Protein AF-M7T801-F1 (afdb_monomer)

Solvent-accessible surface area (backbone atoms only — not comparable to full-atom values): 4571 Å² total; per-residue (Å²): 111,20,73,67,40,43,49,59,35,48,52,23,33,50,49,15,64,60,23,46,60,50,12,67,78,30,58,94,39,76,68,10,31,54,25,42,49,52,15,47,55,26,17,50,53,16,39,56,34,46,42,69,50,88,92,31,34,16,39,44,18,40,75,65,37,52,66,64,37,50,53,54,44,51,54,21,49,51,54,39,65,65,45,56,83,48,44,64,80,49,77,111

Structure (mmCIF, N/CA/C/O backbone):
data_AF-M7T801-F1
#
_entry.id   AF-M7T801-F1
#
loop_
_atom_site.group_PDB
_atom_site.id
_atom_site.type_symbol
_atom_site.label_atom_id
_atom_site.label_alt_id
_atom_site.label_comp_id
_atom_site.label_asym_id
_atom_site.label_entity_id
_atom_site.label_seq_id
_atom_site.pdbx_PDB_ins_code
_atom_site.Cartn_x
_atom_site.Cartn_y
_atom_site.Cartn_z
_atom_site.occupancy
_atom_site.B_iso_or_equiv
_atom_site.auth_seq_id
_atom_site.auth_comp_id
_atom_site.auth_asym_id
_atom_site.auth_atom_id
_atom_site.pdbx_PDB_model_num
ATOM 1 N N . MET A 1 1 ? -4.722 -1.769 20.718 1.00 70.38 1 MET A N 1
ATOM 2 C CA . MET A 1 1 ? -4.034 -2.505 19.631 1.00 70.38 1 MET A CA 1
ATOM 3 C C . MET A 1 1 ? -4.140 -1.868 18.240 1.00 70.38 1 MET A C 1
ATOM 5 O O . MET A 1 1 ? -3.305 -2.191 17.411 1.00 70.38 1 MET A O 1
ATOM 9 N N . GLY A 1 2 ? -5.080 -0.949 17.955 1.00 83.00 2 GLY A N 1
ATOM 10 C CA . GLY A 1 2 ? -5.199 -0.346 16.611 1.00 83.00 2 GLY A CA 1
ATOM 11 C C . GLY A 1 2 ? -3.967 0.429 16.119 1.00 83.00 2 GLY A C 1
ATOM 12 O O . GLY A 1 2 ? -3.618 0.307 14.955 1.00 83.00 2 GLY A O 1
ATOM 13 N N . ARG A 1 3 ? -3.244 1.132 17.007 1.00 85.44 3 ARG A N 1
ATOM 14 C CA . ARG A 1 3 ? -1.964 1.796 16.670 1.00 85.44 3 ARG A CA 1
ATOM 15 C C . ARG A 1 3 ? -0.884 0.830 16.174 1.00 85.44 3 ARG A C 1
ATOM 17 O O . ARG A 1 3 ? -0.190 1.137 15.220 1.00 85.44 3 ARG A O 1
ATOM 24 N N . ILE A 1 4 ? -0.766 -0.333 16.816 1.00 92.31 4 ILE A N 1
ATOM 25 C CA . ILE A 1 4 ? 0.215 -1.366 16.445 1.00 92.31 4 ILE A CA 1
ATOM 26 C C . ILE A 1 4 ? -0.193 -2.005 15.114 1.00 92.31 4 ILE A C 1
ATOM 28 O O . ILE A 1 4 ? 0.633 -2.154 14.226 1.00 92.31 4 ILE A O 1
ATOM 32 N N . ALA A 1 5 ? -1.487 -2.294 14.947 1.00 92.38 5 ALA A N 1
ATOM 33 C CA . ALA A 1 5 ? -2.043 -2.808 13.698 1.00 92.38 5 ALA A CA 1
ATOM 34 C C . ALA A 1 5 ? -1.846 -1.837 12.516 1.00 92.38 5 ALA A C 1
ATOM 36 O O . ALA A 1 5 ? -1.669 -2.277 11.390 1.00 92.38 5 ALA A O 1
ATOM 37 N N . ALA A 1 6 ? -1.831 -0.521 12.763 1.00 95.38 6 ALA A N 1
ATOM 38 C CA . ALA A 1 6 ? -1.580 0.489 11.733 1.00 95.38 6 ALA A CA 1
ATOM 39 C C . ALA A 1 6 ? -0.130 0.512 11.226 1.00 95.38 6 ALA A C 1
ATOM 41 O O . ALA A 1 6 ? 0.097 0.965 10.107 1.00 95.38 6 ALA A O 1
ATOM 42 N N . ALA A 1 7 ? 0.839 0.019 12.007 1.00 96.19 7 ALA A N 1
ATOM 43 C CA . ALA A 1 7 ? 2.251 0.065 11.631 1.00 96.19 7 ALA A CA 1
ATOM 44 C C . ALA A 1 7 ? 2.536 -0.735 10.348 1.00 96.19 7 ALA A C 1
ATOM 46 O O . ALA A 1 7 ? 3.247 -0.243 9.480 1.00 96.19 7 ALA A O 1
ATOM 47 N N . GLY A 1 8 ? 1.920 -1.913 10.185 1.00 95.00 8 GLY A N 1
ATOM 48 C CA . GLY A 1 8 ? 2.084 -2.745 8.988 1.00 95.00 8 GLY A CA 1
ATOM 49 C C . GLY A 1 8 ? 1.624 -2.045 7.700 1.00 95.00 8 GLY A C 1
ATOM 50 O O . GLY A 1 8 ? 2.449 -1.794 6.818 1.00 95.00 8 GLY A O 1
ATOM 51 N N . PRO A 1 9 ? 0.334 -1.667 7.581 1.00 97.06 9 PRO A N 1
ATOM 52 C CA . PRO A 1 9 ? -0.163 -0.918 6.429 1.00 97.06 9 PRO A CA 1
ATOM 53 C C . PRO A 1 9 ? 0.579 0.397 6.182 1.00 97.06 9 PRO A C 1
ATOM 55 O O . PRO A 1 9 ? 0.824 0.742 5.029 1.00 97.06 9 PRO A O 1
ATOM 58 N N . LEU A 1 10 ? 0.969 1.114 7.242 1.00 98.00 10 LEU A N 1
ATOM 59 C CA . LEU A 1 10 ? 1.726 2.358 7.120 1.00 98.00 10 LEU A CA 1
ATOM 60 C C . LEU A 1 10 ? 3.092 2.128 6.463 1.00 98.00 10 LEU A C 1
ATOM 62 O O . LEU A 1 10 ? 3.417 2.823 5.505 1.00 98.00 10 LEU A O 1
ATOM 66 N N . THR A 1 11 ? 3.876 1.157 6.937 1.00 97.88 11 THR A N 1
ATOM 67 C CA . THR A 1 11 ? 5.191 0.845 6.355 1.00 97.88 11 THR A CA 1
ATOM 68 C C . THR A 1 11 ? 5.066 0.427 4.892 1.00 97.88 11 THR A C 1
ATOM 70 O O . THR A 1 11 ? 5.814 0.924 4.052 1.00 97.88 11 THR A O 1
ATOM 73 N N . ASN A 1 12 ? 4.074 -0.402 4.566 1.00 98.38 12 ASN A N 1
ATOM 74 C CA . ASN A 1 12 ? 3.792 -0.811 3.192 1.00 98.38 12 ASN A CA 1
ATOM 75 C C . ASN A 1 12 ? 3.466 0.391 2.287 1.00 98.38 12 ASN A C 1
ATOM 77 O O . ASN A 1 12 ? 4.041 0.549 1.211 1.00 98.38 12 ASN A O 1
ATOM 81 N N . ILE A 1 13 ? 2.583 1.287 2.732 1.00 98.50 13 ILE A N 1
ATOM 82 C CA . ILE A 1 13 ? 2.232 2.491 1.968 1.00 98.50 13 ILE A CA 1
ATOM 83 C C . ILE A 1 13 ? 3.439 3.427 1.820 1.00 98.50 13 ILE A C 1
ATOM 85 O O . ILE A 1 13 ? 3.630 3.987 0.744 1.00 98.50 13 ILE A O 1
ATOM 89 N N . LEU A 1 14 ? 4.280 3.574 2.849 1.00 98.56 14 LEU A N 1
ATOM 90 C CA . LEU A 1 14 ? 5.497 4.389 2.776 1.00 98.56 14 LEU A CA 1
ATOM 91 C C . LEU A 1 14 ? 6.493 3.840 1.751 1.00 98.56 14 LEU A C 1
ATOM 93 O O . LEU A 1 14 ? 7.007 4.603 0.937 1.00 98.56 14 LEU A O 1
ATOM 97 N N . ILE A 1 15 ? 6.733 2.525 1.739 1.00 98.50 15 ILE A N 1
ATOM 98 C CA . ILE A 1 15 ? 7.612 1.902 0.740 1.00 98.50 15 ILE A CA 1
ATOM 99 C C . ILE A 1 15 ? 7.045 2.121 -0.664 1.00 98.50 15 ILE A C 1
ATOM 101 O O . ILE A 1 15 ? 7.782 2.512 -1.570 1.00 98.50 15 ILE A O 1
ATOM 105 N N . ALA A 1 16 ? 5.736 1.936 -0.848 1.00 98.38 16 ALA A N 1
ATOM 106 C CA . ALA A 1 16 ? 5.093 2.186 -2.131 1.00 98.38 16 ALA A CA 1
ATOM 107 C C . ALA A 1 16 ? 5.204 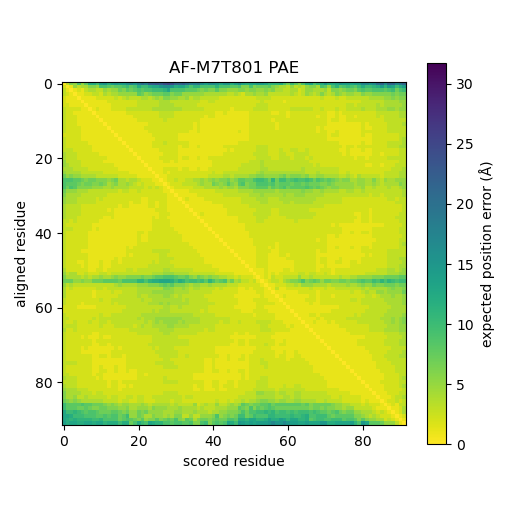3.655 -2.573 1.00 98.38 16 ALA A C 1
ATOM 109 O O . ALA A 1 16 ? 5.517 3.920 -3.732 1.00 98.38 16 ALA A O 1
ATOM 110 N N . ALA A 1 17 ? 5.012 4.603 -1.653 1.00 98.12 17 ALA A N 1
ATOM 111 C CA . ALA A 1 17 ? 5.116 6.035 -1.922 1.00 98.12 17 ALA A CA 1
ATOM 112 C C . ALA A 1 17 ? 6.541 6.471 -2.294 1.00 98.12 17 ALA A C 1
ATOM 114 O O . ALA A 1 17 ? 6.702 7.370 -3.115 1.00 98.12 17 ALA A O 1
ATOM 115 N N . LEU A 1 18 ? 7.569 5.833 -1.726 1.00 98.31 18 LEU A N 1
ATOM 116 C CA . LEU A 1 18 ? 8.972 6.109 -2.055 1.00 98.31 18 LEU A CA 1
ATOM 117 C C . LEU A 1 18 ? 9.403 5.462 -3.375 1.00 98.31 18 LEU A C 1
ATOM 119 O O . LEU A 1 18 ? 10.149 6.059 -4.146 1.00 98.31 18 LEU A O 1
ATOM 123 N N . THR A 1 19 ? 8.930 4.250 -3.655 1.00 98.19 19 THR A N 1
ATOM 124 C CA . THR A 1 19 ? 9.323 3.492 -4.855 1.00 98.19 19 THR A CA 1
ATOM 125 C C . THR A 1 19 ? 8.560 3.913 -6.109 1.00 98.19 19 THR A C 1
ATOM 127 O O . THR A 1 19 ? 9.111 3.834 -7.20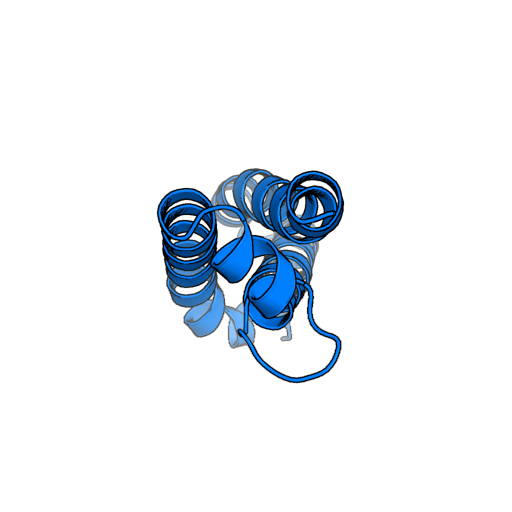3 1.00 98.19 19 THR A O 1
ATOM 130 N N . PHE A 1 20 ? 7.339 4.436 -5.980 1.00 97.94 20 PHE A N 1
ATOM 131 C CA . PHE A 1 20 ? 6.548 4.940 -7.106 1.00 97.94 20 PHE A CA 1
ATOM 132 C C . PHE A 1 20 ? 7.233 6.052 -7.932 1.00 97.94 20 PHE A C 1
ATOM 134 O O . PHE A 1 20 ? 7.331 5.900 -9.151 1.00 97.94 20 PHE A O 1
ATOM 141 N N . PRO A 1 21 ? 7.737 7.160 -7.346 1.00 97.81 21 PRO A N 1
ATOM 142 C CA . PRO A 1 21 ? 8.429 8.190 -8.120 1.00 97.81 21 PRO A CA 1
ATOM 143 C C . PRO A 1 21 ? 9.739 7.671 -8.723 1.00 97.81 21 PRO A C 1
ATOM 145 O O . PRO A 1 21 ? 10.076 8.046 -9.842 1.00 97.81 21 PRO A O 1
ATOM 148 N N . LEU A 1 22 ? 10.446 6.767 -8.036 1.00 97.31 22 LEU A N 1
ATOM 149 C CA . LEU A 1 22 ? 11.647 6.126 -8.580 1.00 97.31 22 LEU A CA 1
ATOM 150 C C . LEU A 1 22 ? 11.313 5.286 -9.816 1.00 97.31 22 LEU A C 1
ATOM 152 O O . LEU A 1 22 ? 11.997 5.384 -10.830 1.00 97.31 22 LEU A O 1
ATOM 156 N N . TYR A 1 23 ? 10.218 4.530 -9.773 1.00 97.00 23 TYR A N 1
ATOM 157 C CA . TYR A 1 23 ? 9.713 3.822 -10.942 1.00 97.00 23 TYR A CA 1
ATOM 158 C C . TYR A 1 23 ? 9.423 4.777 -12.113 1.00 97.00 23 TYR A C 1
ATOM 160 O O . TYR A 1 23 ? 9.801 4.471 -13.239 1.00 97.00 23 TYR A O 1
ATOM 168 N N . MET A 1 24 ? 8.836 5.954 -11.868 1.00 96.06 24 MET A N 1
ATOM 169 C CA . MET A 1 24 ? 8.580 6.931 -12.938 1.00 96.06 24 MET A CA 1
ATOM 170 C C . MET A 1 24 ? 9.865 7.456 -13.583 1.00 96.06 24 MET A C 1
ATOM 172 O O . MET A 1 24 ? 9.928 7.566 -14.806 1.00 96.06 24 MET A O 1
ATOM 176 N N . VAL A 1 25 ? 10.893 7.742 -12.779 1.00 97.19 25 VAL A N 1
ATOM 177 C CA . VAL A 1 25 ? 12.192 8.237 -13.267 1.00 97.19 25 VAL A CA 1
ATOM 178 C C . VAL A 1 25 ? 12.931 7.178 -14.087 1.00 97.19 25 VAL A C 1
ATOM 180 O O . VAL A 1 25 ? 13.573 7.508 -15.079 1.00 97.19 25 VAL A O 1
ATOM 183 N N . PHE A 1 26 ? 12.828 5.907 -13.696 1.00 94.75 26 PHE A N 1
ATOM 184 C CA . PHE A 1 26 ? 13.597 4.807 -14.282 1.00 94.75 26 PHE A CA 1
ATOM 185 C C . PHE A 1 26 ? 12.762 3.864 -15.161 1.00 94.75 26 PHE A C 1
ATOM 187 O O . PHE A 1 26 ? 13.202 2.748 -15.432 1.00 94.75 26 PHE A O 1
ATOM 194 N N . SER A 1 27 ? 11.576 4.287 -15.603 1.00 88.94 27 SER A N 1
ATOM 195 C CA . SER A 1 27 ? 10.545 3.414 -16.191 1.00 88.94 27 SER A CA 1
ATOM 196 C C . SER A 1 27 ? 10.989 2.570 -17.395 1.00 88.94 27 SER A C 1
ATOM 198 O O . SER A 1 27 ? 10.495 1.458 -17.541 1.00 88.94 27 SER A O 1
ATOM 200 N N . GLU A 1 28 ? 11.950 3.031 -18.200 1.00 89.69 28 GLU A N 1
ATOM 201 C CA . GLU A 1 28 ? 12.473 2.289 -19.368 1.00 89.69 28 GLU A CA 1
ATOM 202 C C . GLU A 1 28 ? 13.667 1.370 -19.059 1.00 89.69 28 GLU A C 1
ATOM 204 O O . GLU A 1 28 ? 14.277 0.788 -19.954 1.00 89.69 28 GLU A O 1
ATOM 209 N N . SER A 1 29 ? 14.045 1.241 -17.789 1.00 93.12 29 SER A N 1
ATOM 210 C CA . SER A 1 29 ? 15.221 0.478 -17.375 1.00 93.12 29 SER A CA 1
ATOM 211 C C . SER A 1 29 ? 14.858 -0.725 -16.508 1.00 93.12 29 SER A C 1
ATOM 213 O O . SER A 1 29 ? 13.826 -0.759 -15.830 1.00 93.12 29 SER A O 1
ATOM 215 N N . PHE A 1 30 ? 15.775 -1.692 -16.437 1.00 91.94 30 PHE A N 1
ATOM 216 C CA . PHE A 1 30 ? 15.641 -2.838 -15.536 1.00 91.94 30 PHE A CA 1
ATOM 217 C C . PHE A 1 30 ? 15.460 -2.410 -14.068 1.00 91.94 30 PHE A C 1
ATOM 219 O O . PHE A 1 30 ? 14.669 -3.001 -13.336 1.00 91.94 30 PHE A O 1
ATOM 226 N N . ILE A 1 31 ? 16.131 -1.334 -13.634 1.00 94.56 31 ILE A N 1
ATOM 227 C CA . ILE A 1 31 ? 15.983 -0.842 -12.258 1.00 94.56 31 ILE A CA 1
ATOM 228 C C . ILE A 1 31 ? 14.593 -0.238 -12.009 1.00 94.56 31 ILE A C 1
ATOM 230 O O . ILE A 1 31 ? 14.042 -0.396 -10.920 1.00 94.56 31 ILE A O 1
ATOM 234 N N . GLY A 1 32 ? 13.978 0.365 -13.033 1.00 95.69 32 GLY A N 1
ATOM 235 C CA . GLY A 1 32 ? 12.576 0.778 -12.995 1.00 95.69 32 GLY A CA 1
ATOM 236 C C . GLY A 1 32 ? 11.646 -0.399 -12.746 1.00 95.69 32 GLY A C 1
ATOM 237 O O . GLY A 1 32 ? 10.790 -0.318 -11.873 1.00 95.69 32 GLY A O 1
ATOM 238 N N . THR A 1 33 ? 11.870 -1.525 -13.423 1.00 94.88 33 THR A N 1
ATOM 239 C CA . THR A 1 33 ? 11.079 -2.755 -13.228 1.00 94.88 33 THR A CA 1
ATOM 240 C C . THR A 1 33 ? 11.095 -3.209 -11.764 1.00 94.88 33 THR A C 1
ATOM 242 O O . THR A 1 33 ? 10.047 -3.497 -11.184 1.00 94.88 33 THR A O 1
ATOM 245 N N . ILE A 1 34 ? 12.267 -3.172 -11.118 1.00 96.00 34 ILE A N 1
ATOM 246 C CA . ILE A 1 34 ? 12.415 -3.497 -9.690 1.00 96.00 34 ILE A CA 1
ATOM 247 C C . ILE A 1 34 ? 11.599 -2.532 -8.820 1.00 96.00 34 ILE A C 1
ATOM 249 O O . ILE A 1 34 ? 10.839 -2.979 -7.958 1.00 96.00 34 ILE A O 1
ATOM 253 N N . PHE A 1 35 ? 11.715 -1.219 -9.042 1.00 97.62 35 PHE A N 1
ATOM 254 C CA . PHE A 1 35 ? 10.947 -0.231 -8.277 1.00 97.62 35 PHE A CA 1
ATOM 255 C C . PHE A 1 35 ? 9.439 -0.356 -8.501 1.00 97.62 35 PHE A C 1
ATOM 257 O O . PHE A 1 35 ? 8.672 -0.241 -7.545 1.00 97.62 35 PHE A O 1
ATOM 264 N N . GLY A 1 36 ? 9.009 -0.637 -9.733 1.00 96.81 36 GLY A N 1
ATOM 265 C CA . GLY A 1 36 ? 7.609 -0.867 -10.075 1.00 96.81 36 GLY A CA 1
ATOM 266 C C . GLY A 1 36 ? 7.045 -2.081 -9.341 1.00 96.81 36 GLY A C 1
ATOM 267 O O . GLY A 1 36 ? 5.983 -1.992 -8.722 1.00 96.81 36 GLY A O 1
ATOM 268 N N . PHE A 1 37 ? 7.793 -3.187 -9.321 1.00 96.62 37 PHE A N 1
ATOM 269 C CA . PHE A 1 37 ? 7.409 -4.395 -8.596 1.00 96.62 37 PHE A CA 1
ATOM 270 C C . PHE A 1 37 ? 7.366 -4.165 -7.078 1.00 96.62 37 PHE A C 1
ATOM 272 O O . PHE A 1 37 ? 6.383 -4.522 -6.425 1.00 96.62 37 PHE A O 1
ATOM 279 N N . MET A 1 38 ? 8.384 -3.504 -6.512 1.00 97.81 38 MET A N 1
ATOM 280 C CA . MET A 1 38 ? 8.403 -3.128 -5.094 1.00 97.81 38 MET A CA 1
ATOM 281 C C . MET A 1 38 ? 7.205 -2.252 -4.723 1.00 97.81 38 MET A C 1
ATOM 283 O O . MET A 1 38 ? 6.565 -2.505 -3.700 1.00 97.81 38 MET A O 1
ATOM 287 N N . CYS A 1 39 ? 6.886 -1.256 -5.553 1.00 98.19 39 CYS A N 1
ATOM 288 C CA . CYS A 1 39 ? 5.739 -0.380 -5.357 1.00 98.19 39 CYS A CA 1
ATOM 289 C C . CYS A 1 39 ? 4.441 -1.186 -5.336 1.00 98.19 39 CYS A C 1
ATOM 291 O O . CYS A 1 39 ? 3.686 -1.102 -4.365 1.00 98.19 39 CYS A O 1
ATOM 293 N N . PHE A 1 40 ? 4.224 -2.015 -6.363 1.00 97.62 40 PHE A N 1
ATOM 294 C CA . PHE A 1 40 ? 3.017 -2.818 -6.513 1.00 97.62 40 PHE A CA 1
ATOM 295 C C . PHE A 1 40 ? 2.792 -3.771 -5.333 1.00 97.62 40 PHE A C 1
ATOM 297 O O . PHE A 1 40 ? 1.724 -3.746 -4.720 1.00 97.62 40 PHE A O 1
ATOM 304 N N . VAL A 1 41 ? 3.797 -4.576 -4.975 1.00 97.75 41 VAL A N 1
ATOM 305 C CA . VAL A 1 41 ? 3.676 -5.558 -3.886 1.00 97.75 41 VAL A CA 1
ATOM 306 C C . VAL A 1 41 ? 3.364 -4.865 -2.561 1.00 97.75 41 VAL A C 1
ATOM 308 O O . VAL A 1 41 ? 2.458 -5.286 -1.840 1.00 97.75 41 VAL A O 1
ATOM 311 N N . ASN A 1 42 ? 4.068 -3.774 -2.249 1.00 98.38 42 ASN A N 1
ATOM 312 C CA . ASN A 1 42 ? 3.863 -3.066 -0.991 1.00 98.38 42 ASN A CA 1
ATOM 313 C C . ASN A 1 42 ? 2.494 -2.383 -0.938 1.00 98.38 42 ASN A C 1
ATOM 315 O O . ASN A 1 42 ? 1.783 -2.539 0.054 1.00 98.38 42 ASN A O 1
ATOM 319 N N . VAL A 1 43 ? 2.066 -1.685 -1.995 1.00 98.50 43 VAL A N 1
ATOM 320 C CA . VAL A 1 43 ? 0.746 -1.041 -1.977 1.00 98.50 43 VAL A CA 1
ATOM 321 C C . VAL A 1 43 ? -0.384 -2.070 -1.944 1.00 98.50 43 VAL A C 1
ATOM 323 O O . VAL A 1 43 ? -1.348 -1.880 -1.203 1.00 98.50 43 VAL A O 1
ATOM 326 N N . PHE A 1 44 ? -0.244 -3.195 -2.653 1.00 98.00 44 PHE A N 1
ATOM 327 C CA . PHE A 1 44 ? -1.211 -4.290 -2.609 1.00 98.00 44 PHE A CA 1
ATOM 328 C C . PHE A 1 44 ? -1.342 -4.863 -1.193 1.00 98.00 44 PHE A C 1
ATOM 330 O O . PHE A 1 44 ? -2.449 -4.921 -0.660 1.00 98.00 44 PHE A O 1
ATOM 337 N N . LEU A 1 45 ? -0.226 -5.210 -0.539 1.00 97.94 45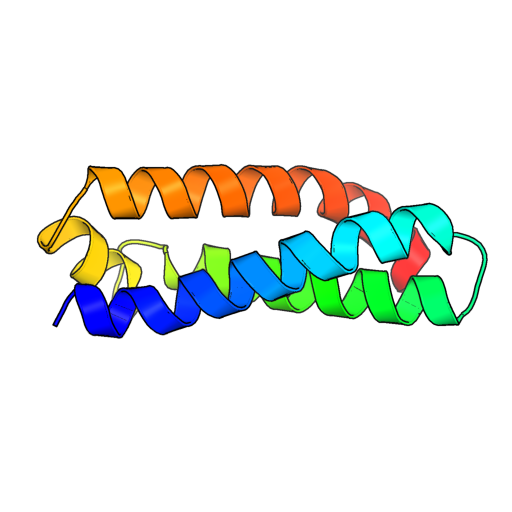 LEU A N 1
ATOM 338 C CA . LEU A 1 45 ? -0.234 -5.706 0.842 1.00 97.94 45 LEU A CA 1
ATOM 339 C C . LEU A 1 45 ? -0.778 -4.663 1.830 1.00 97.94 45 LEU A C 1
ATOM 341 O O . LEU A 1 45 ? -1.502 -5.009 2.763 1.00 97.94 45 LEU A O 1
ATOM 345 N N . GLY A 1 46 ? -0.436 -3.385 1.640 1.00 98.00 46 GLY A N 1
ATOM 346 C CA . GLY A 1 46 ? -0.935 -2.274 2.451 1.00 98.00 46 GLY A CA 1
ATOM 347 C C . GLY A 1 46 ? -2.455 -2.135 2.370 1.00 98.00 46 GLY A C 1
ATOM 348 O O . GLY A 1 46 ? -3.127 -2.142 3.400 1.00 98.00 46 GLY A O 1
ATOM 349 N N . VAL A 1 47 ? -3.003 -2.074 1.153 1.00 98.12 47 VAL A N 1
ATOM 350 C CA . VAL A 1 47 ? -4.451 -1.975 0.910 1.00 98.12 47 VAL A CA 1
ATOM 351 C C . VAL A 1 47 ? -5.178 -3.239 1.371 1.00 98.12 47 VAL A C 1
ATOM 353 O O . VAL A 1 47 ? -6.210 -3.133 2.033 1.00 98.12 47 VAL A O 1
ATOM 356 N N . PHE A 1 48 ? -4.627 -4.427 1.106 1.00 97.94 48 PHE A N 1
ATOM 357 C CA . PHE A 1 48 ? -5.211 -5.695 1.546 1.00 97.94 48 PHE A CA 1
ATOM 358 C C . PHE A 1 48 ? -5.338 -5.757 3.071 1.00 97.94 48 PHE A C 1
ATOM 360 O O . PHE A 1 48 ? -6.408 -6.066 3.593 1.00 97.94 48 PHE A O 1
ATOM 367 N N . ASN A 1 49 ? -4.293 -5.363 3.803 1.00 97.56 49 ASN A N 1
ATOM 368 C CA . ASN A 1 49 ? -4.335 -5.327 5.264 1.00 97.56 49 ASN A CA 1
ATOM 369 C C . ASN A 1 49 ? -5.305 -4.280 5.824 1.00 97.56 49 ASN A C 1
ATOM 371 O O . ASN A 1 49 ? -5.681 -4.392 6.988 1.00 97.56 49 ASN A O 1
ATOM 375 N N . LEU A 1 50 ? -5.740 -3.292 5.035 1.00 97.94 50 LEU A N 1
ATOM 376 C CA . LEU A 1 50 ? -6.736 -2.298 5.442 1.00 97.94 50 LEU A CA 1
ATOM 377 C C . LEU A 1 50 ? -8.182 -2.757 5.229 1.00 97.94 50 LEU A C 1
ATOM 379 O O . LEU A 1 50 ? -9.089 -2.099 5.742 1.00 97.94 50 LEU A O 1
ATOM 383 N N . ILE A 1 51 ? -8.434 -3.881 4.552 1.00 97.44 51 ILE A N 1
ATOM 384 C CA . ILE A 1 51 ? -9.792 -4.420 4.411 1.00 97.44 51 ILE A CA 1
ATOM 385 C C . ILE A 1 51 ? -10.347 -4.729 5.818 1.00 97.44 51 ILE A C 1
ATOM 387 O O . ILE A 1 51 ? -9.717 -5.462 6.586 1.00 97.44 51 ILE A O 1
ATOM 391 N N . PRO A 1 52 ? -11.516 -4.184 6.211 1.00 94.19 52 PRO A N 1
ATOM 392 C CA . PRO A 1 52 ? -12.040 -4.305 7.571 1.00 94.19 52 PRO A CA 1
ATOM 393 C C . PRO A 1 52 ? -12.735 -5.658 7.816 1.00 94.19 52 PRO A C 1
ATOM 395 O O . PRO A 1 52 ? -13.851 -5.715 8.330 1.00 94.19 52 PRO A O 1
ATOM 398 N N . PHE A 1 53 ? -12.074 -6.764 7.466 1.00 95.06 53 PHE A N 1
ATOM 399 C CA . PHE A 1 53 ? -12.632 -8.116 7.518 1.00 95.06 53 PHE A CA 1
ATOM 400 C C . PHE A 1 53 ? -11.675 -9.129 8.165 1.00 95.06 53 PHE A C 1
ATOM 402 O O . PHE A 1 53 ? -10.459 -9.046 8.025 1.00 95.06 53 PHE A O 1
ATOM 409 N N . GLY A 1 54 ? -12.239 -10.120 8.865 1.00 91.88 54 GLY A N 1
ATOM 410 C CA . GLY A 1 54 ? -11.483 -11.261 9.390 1.00 91.88 54 GLY A CA 1
ATOM 411 C C . GLY A 1 54 ? -10.321 -10.878 10.331 1.00 91.88 54 GLY A C 1
ATOM 412 O O . GLY A 1 54 ? -10.520 -10.037 11.218 1.00 91.88 54 GLY A O 1
ATOM 413 N N . PRO A 1 55 ? -9.135 -11.510 10.186 1.00 93.25 55 PRO A N 1
ATOM 414 C CA . PRO A 1 55 ? -7.958 -11.260 11.025 1.00 93.25 55 PRO A CA 1
ATOM 415 C C . PRO A 1 55 ? -7.162 -10.005 10.625 1.00 93.25 55 PRO A C 1
ATOM 417 O O . PRO A 1 55 ? -6.193 -9.665 11.309 1.00 93.25 55 PRO A O 1
ATOM 420 N N . LEU A 1 56 ? -7.559 -9.330 9.541 1.00 95.25 56 LEU A N 1
ATOM 421 C CA . LEU A 1 56 ? -6.828 -8.211 8.956 1.00 95.25 56 LEU A CA 1
ATOM 422 C C . LEU A 1 56 ? -6.792 -6.999 9.889 1.00 95.25 56 LEU A C 1
ATOM 424 O O . LEU A 1 56 ? -7.691 -6.755 10.707 1.00 95.25 56 LEU A O 1
ATOM 428 N N . ASP A 1 57 ? -5.735 -6.209 9.741 1.00 95.31 57 ASP A N 1
ATOM 429 C CA . ASP A 1 57 ? -5.472 -5.072 10.615 1.00 95.31 57 ASP A CA 1
ATOM 430 C C . ASP A 1 57 ? -6.479 -3.933 10.433 1.00 95.31 57 ASP A C 1
ATOM 432 O O . ASP A 1 57 ? -6.812 -3.255 11.408 1.00 95.31 57 ASP A O 1
ATOM 436 N N . GLY A 1 58 ? -7.081 -3.805 9.250 1.00 96.31 58 GLY A N 1
ATOM 437 C CA . GLY A 1 58 ? -8.113 -2.827 8.918 1.00 96.31 58 GLY A CA 1
ATOM 438 C C . GLY A 1 58 ? -9.265 -2.815 9.914 1.00 96.31 58 GLY A C 1
ATOM 439 O O . GLY A 1 58 ? -9.691 -1.748 10.350 1.00 96.31 58 GLY A O 1
ATOM 440 N N . LYS A 1 59 ? -9.700 -3.989 10.393 1.00 96.25 59 LYS A N 1
ATOM 441 C CA . LYS A 1 59 ? -10.758 -4.098 11.412 1.00 96.25 59 LYS A CA 1
ATOM 442 C C . LYS A 1 59 ? -10.333 -3.489 12.752 1.00 96.25 59 LYS A C 1
ATOM 444 O O . LYS A 1 59 ? -11.136 -2.849 13.432 1.00 96.25 59 LYS A O 1
ATOM 449 N N . LYS A 1 60 ? -9.076 -3.693 13.158 1.00 95.44 60 LYS A N 1
ATOM 450 C CA . LYS A 1 60 ? -8.524 -3.163 14.417 1.00 95.44 60 LYS A CA 1
ATOM 451 C C . LYS A 1 60 ? -8.276 -1.656 14.318 1.00 95.44 60 LYS A C 1
ATOM 453 O O . LYS A 1 60 ? -8.509 -0.952 15.299 1.00 95.44 60 LYS A O 1
ATOM 458 N N . ILE A 1 61 ? -7.813 -1.177 13.161 1.00 97.00 61 ILE A N 1
ATOM 459 C CA . ILE A 1 61 ? -7.544 0.243 12.899 1.00 97.00 61 ILE A CA 1
ATOM 460 C C . ILE A 1 61 ? -8.864 1.011 12.828 1.00 97.00 61 ILE A C 1
ATOM 462 O O . ILE A 1 61 ? -9.006 1.992 13.546 1.00 97.00 61 ILE A O 1
ATOM 466 N N . LEU A 1 62 ? -9.857 0.520 12.076 1.00 97.00 62 LEU A N 1
ATOM 467 C CA . LEU A 1 62 ? -11.180 1.142 11.956 1.00 97.00 62 LEU A CA 1
ATOM 468 C C . LEU A 1 62 ? -11.876 1.285 13.319 1.00 97.00 62 LEU A C 1
ATOM 470 O O . LEU A 1 62 ? -12.416 2.342 13.627 1.00 97.00 62 LEU A O 1
ATOM 474 N N . ARG A 1 63 ? -11.799 0.252 14.174 1.00 95.88 63 ARG A N 1
ATOM 475 C CA . ARG A 1 63 ? -12.318 0.302 15.556 1.00 95.88 63 ARG A CA 1
ATOM 476 C C . ARG A 1 63 ? -11.571 1.275 16.466 1.00 95.88 63 ARG A C 1
ATOM 478 O O . ARG A 1 63 ? -12.119 1.685 17.482 1.00 95.88 63 ARG A O 1
ATOM 485 N N . TRP A 1 64 ? -10.309 1.568 16.167 1.00 96.38 64 TRP A N 1
ATOM 486 C CA . TRP A 1 64 ? -9.488 2.475 16.963 1.00 96.38 64 TRP A CA 1
ATOM 487 C C . TRP A 1 64 ? -9.635 3.928 16.505 1.00 96.38 64 TRP A C 1
ATOM 489 O O . TRP A 1 64 ? -9.799 4.811 17.341 1.00 96.38 64 TRP A O 1
ATOM 499 N N . ASN A 1 65 ? -9.559 4.173 15.198 1.00 96.69 65 ASN A N 1
ATOM 500 C CA . ASN A 1 65 ? -9.698 5.484 14.588 1.00 96.69 65 ASN A CA 1
ATOM 501 C C . ASN A 1 65 ? -10.108 5.334 13.110 1.00 96.69 65 ASN A C 1
ATOM 503 O O . ASN A 1 65 ? -9.290 4.987 12.254 1.00 96.69 65 ASN A O 1
ATOM 507 N N . ALA A 1 66 ? -11.372 5.642 12.813 1.00 96.38 66 ALA A N 1
ATOM 508 C CA . ALA A 1 66 ? -11.919 5.556 11.461 1.00 96.38 66 ALA A CA 1
ATOM 509 C C . ALA A 1 66 ? -11.279 6.551 10.482 1.00 96.38 66 ALA A C 1
ATOM 511 O O . ALA A 1 66 ? -11.122 6.229 9.307 1.00 96.38 66 ALA A O 1
ATOM 512 N N . ILE A 1 67 ? -10.853 7.723 10.965 1.00 97.56 67 ILE A N 1
ATOM 513 C CA . ILE A 1 67 ? -10.169 8.733 10.147 1.00 97.56 67 ILE A CA 1
ATOM 514 C C . ILE A 1 67 ? -8.793 8.212 9.730 1.00 97.56 67 ILE A C 1
ATOM 516 O O . ILE A 1 67 ? -8.445 8.277 8.556 1.00 97.56 67 ILE A O 1
ATOM 520 N N . ALA A 1 68 ? -8.029 7.638 10.665 1.00 96.44 68 ALA A N 1
ATOM 521 C CA . ALA A 1 68 ? -6.722 7.054 10.360 1.00 96.44 68 ALA A CA 1
ATOM 522 C C . ALA A 1 68 ? -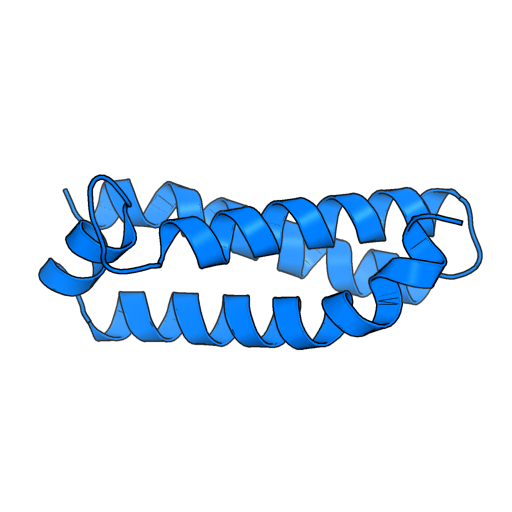6.839 5.889 9.364 1.00 96.44 68 ALA A C 1
ATOM 524 O O . ALA A 1 68 ? -6.046 5.793 8.430 1.00 96.44 68 ALA A O 1
ATOM 525 N N . TRP A 1 69 ? -7.849 5.031 9.538 1.00 97.94 69 TRP A N 1
ATOM 526 C CA . TRP A 1 69 ? -8.151 3.962 8.587 1.00 97.94 69 TRP A CA 1
ATOM 527 C C . TRP A 1 69 ? -8.472 4.509 7.190 1.00 97.94 69 TRP A C 1
ATOM 529 O O . TRP A 1 69 ? -7.854 4.081 6.217 1.00 97.94 69 TRP A O 1
ATOM 539 N N . ALA A 1 70 ? -9.389 5.478 7.096 1.00 97.94 70 ALA A N 1
ATOM 540 C CA . ALA A 1 70 ? -9.800 6.064 5.823 1.00 97.94 70 ALA A CA 1
ATOM 541 C C . ALA A 1 70 ? -8.627 6.761 5.123 1.00 97.94 70 ALA A C 1
ATOM 543 O O . ALA A 1 70 ? -8.436 6.583 3.926 1.00 97.94 70 ALA A O 1
ATOM 544 N N . PHE A 1 71 ? -7.802 7.493 5.873 1.00 98.12 71 PHE A N 1
ATOM 545 C CA . PHE A 1 71 ? -6.621 8.169 5.347 1.00 98.12 71 PHE A CA 1
ATOM 546 C C . PHE A 1 71 ? -5.618 7.183 4.732 1.00 98.12 71 PHE A C 1
ATOM 548 O O . PHE A 1 71 ? -5.205 7.360 3.586 1.00 98.12 71 PHE A O 1
ATOM 555 N N . LEU A 1 72 ? -5.27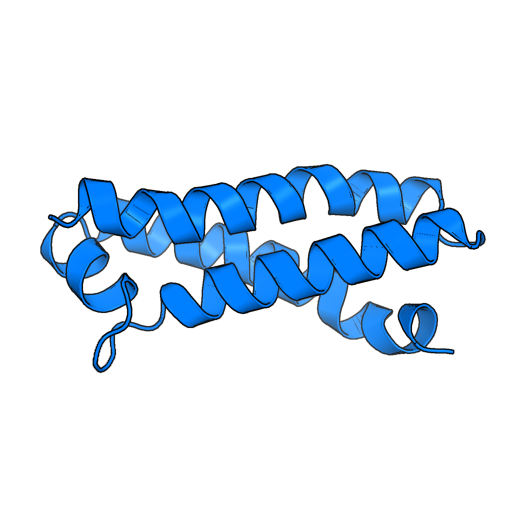8 6.109 5.453 1.00 97.69 72 LEU A N 1
ATOM 556 C CA . LEU A 1 72 ? -4.393 5.060 4.939 1.00 97.69 72 LEU A CA 1
ATOM 557 C C . LEU A 1 72 ? -4.996 4.370 3.709 1.00 97.69 72 LEU A C 1
ATOM 559 O O . LEU A 1 72 ? -4.290 4.141 2.728 1.00 97.69 72 LEU A O 1
ATOM 563 N N . LEU A 1 73 ? -6.299 4.072 3.736 1.00 98.25 73 LEU A N 1
ATOM 564 C CA . LEU A 1 73 ? -6.974 3.410 2.623 1.00 98.25 73 LEU A CA 1
ATOM 565 C C . LEU A 1 73 ? -6.988 4.288 1.373 1.00 98.25 73 LEU A C 1
ATOM 567 O O . LEU A 1 73 ? -6.696 3.787 0.294 1.00 98.25 73 LEU A O 1
ATOM 571 N N . ILE A 1 74 ? -7.285 5.581 1.513 1.00 98.50 74 ILE A N 1
ATOM 572 C CA . ILE A 1 74 ? -7.314 6.530 0.396 1.00 98.50 74 ILE A CA 1
ATOM 573 C C . ILE A 1 74 ? -5.924 6.648 -0.233 1.00 98.50 74 ILE A C 1
ATOM 575 O O . ILE A 1 74 ? -5.802 6.512 -1.446 1.00 98.50 74 ILE A O 1
ATOM 579 N N . ILE A 1 75 ? -4.870 6.833 0.568 1.00 98.25 75 ILE A N 1
ATOM 580 C CA . ILE A 1 75 ? -3.501 6.930 0.039 1.00 98.25 75 ILE A CA 1
ATOM 581 C C . ILE A 1 75 ? -3.097 5.630 -0.662 1.00 98.25 75 ILE A C 1
ATOM 583 O O . ILE A 1 75 ? -2.608 5.666 -1.792 1.00 98.25 75 ILE A O 1
ATOM 587 N N . GLY A 1 76 ? -3.334 4.483 -0.019 1.00 98.12 76 GLY A N 1
ATOM 588 C CA . GLY A 1 76 ? -3.046 3.179 -0.608 1.00 98.12 76 GLY A CA 1
ATOM 589 C C . GLY A 1 76 ? -3.814 2.954 -1.913 1.00 98.12 76 GLY A C 1
ATOM 590 O O . GLY A 1 76 ? -3.223 2.542 -2.905 1.00 98.12 76 GLY A O 1
ATOM 591 N N . ALA A 1 77 ? -5.105 3.286 -1.951 1.00 98.31 77 ALA A N 1
ATOM 592 C CA . ALA A 1 77 ? -5.942 3.150 -3.139 1.00 98.31 77 ALA A CA 1
ATOM 593 C C . ALA A 1 77 ? -5.490 4.071 -4.282 1.00 98.31 77 ALA A C 1
ATOM 595 O O . ALA A 1 77 ? -5.468 3.633 -5.431 1.00 98.31 77 ALA A O 1
ATOM 596 N N . ILE A 1 78 ? -5.074 5.308 -3.982 1.00 98.44 78 ILE A N 1
ATOM 597 C CA . ILE A 1 78 ? -4.512 6.227 -4.980 1.00 98.44 78 ILE A CA 1
ATOM 598 C C . ILE A 1 78 ? -3.261 5.606 -5.602 1.00 98.44 78 ILE A C 1
ATOM 600 O O . ILE A 1 78 ? -3.216 5.428 -6.817 1.00 98.44 78 ILE A O 1
ATOM 604 N N . ILE A 1 79 ? -2.277 5.206 -4.792 1.00 97.94 79 ILE A N 1
ATOM 605 C CA . ILE A 1 79 ? -1.034 4.617 -5.312 1.00 97.94 79 ILE A CA 1
ATOM 606 C C . ILE A 1 79 ? -1.334 3.325 -6.089 1.00 97.94 79 ILE A C 1
ATOM 608 O O . ILE A 1 79 ? -0.807 3.139 -7.185 1.00 97.94 79 ILE A O 1
ATOM 612 N N . PHE A 1 80 ? -2.233 2.473 -5.581 1.00 98.00 80 PHE A N 1
ATOM 613 C CA . PHE A 1 80 ? -2.651 1.241 -6.252 1.00 98.00 80 PHE A CA 1
ATOM 614 C C . PHE A 1 80 ? -3.259 1.534 -7.629 1.00 98.00 80 PHE A C 1
ATOM 616 O O . PHE A 1 80 ? -2.871 0.920 -8.620 1.00 98.00 80 PHE A O 1
ATOM 623 N N . SER A 1 81 ? -4.157 2.520 -7.714 1.00 97.69 81 SER A N 1
ATOM 624 C CA . SER A 1 81 ? -4.795 2.928 -8.971 1.00 97.69 81 SER A CA 1
ATOM 625 C C . SER A 1 81 ? -3.806 3.500 -9.990 1.00 97.69 81 SER A C 1
ATOM 627 O O . SER A 1 81 ? -4.003 3.347 -11.193 1.00 97.69 81 SER A O 1
ATOM 629 N N . LEU A 1 82 ? -2.717 4.118 -9.521 1.00 97.25 8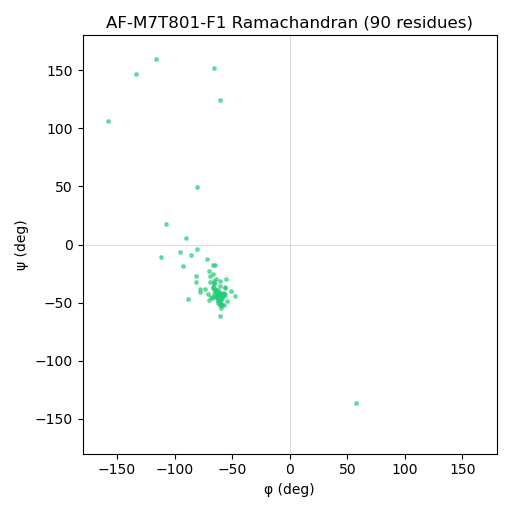2 LEU A N 1
ATOM 630 C CA . LEU A 1 82 ? -1.662 4.643 -10.379 1.00 97.25 82 LEU A CA 1
ATOM 631 C C . LEU A 1 82 ? -0.725 3.538 -10.882 1.00 97.25 82 LE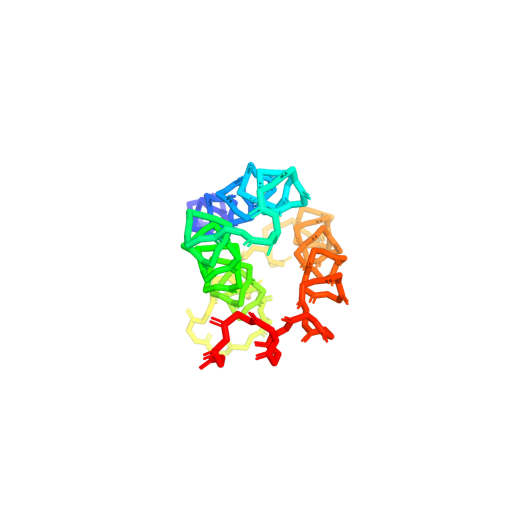U A C 1
ATOM 633 O O . LEU A 1 82 ? -0.330 3.563 -12.047 1.00 97.25 82 LEU A O 1
ATOM 637 N N . ILE A 1 83 ? -0.353 2.568 -10.045 1.00 96.31 83 ILE A N 1
ATOM 638 C CA . ILE A 1 83 ? 0.581 1.509 -10.453 1.00 96.31 83 ILE A CA 1
ATOM 639 C C . ILE A 1 83 ? -0.109 0.384 -11.241 1.00 96.31 83 ILE A C 1
ATOM 641 O O . ILE A 1 83 ? 0.494 -0.169 -12.157 1.00 96.31 83 ILE A O 1
ATOM 645 N N . TRP A 1 84 ? -1.382 0.080 -10.958 1.00 95.00 84 TRP A N 1
ATOM 646 C CA . TRP A 1 84 ? -2.106 -1.051 -11.556 1.00 95.00 84 TRP A CA 1
ATOM 647 C 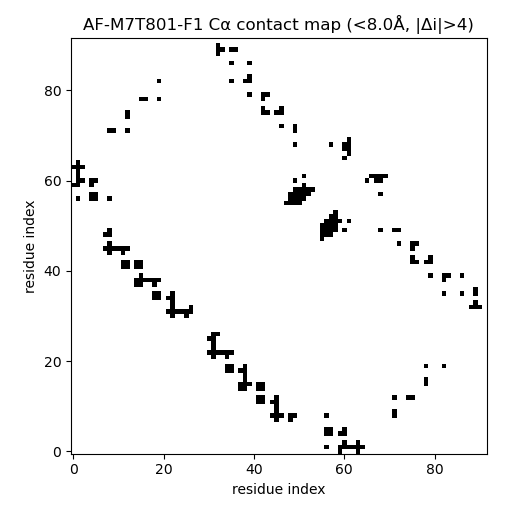C . TRP A 1 84 ? -2.112 -1.066 -13.096 1.00 95.00 84 TRP A C 1
ATOM 649 O O . TRP A 1 84 ? -1.749 -2.091 -13.669 1.00 95.00 84 TRP A O 1
ATOM 659 N N . PRO A 1 85 ? -2.423 0.036 -13.808 1.00 95.44 85 PRO A N 1
ATOM 660 C CA . PRO A 1 85 ? -2.413 0.042 -15.274 1.00 95.44 85 PRO A CA 1
ATOM 661 C C . PRO A 1 85 ? -1.023 -0.177 -15.881 1.00 95.44 85 PRO A C 1
ATOM 663 O O . PRO A 1 85 ? -0.905 -0.483 -17.063 1.00 95.44 85 PRO A O 1
ATOM 666 N N . ARG A 1 86 ? 0.032 0.007 -15.081 1.00 93.44 86 ARG A N 1
ATOM 667 C CA . ARG A 1 86 ? 1.432 -0.085 -15.498 1.00 93.44 86 ARG A CA 1
ATOM 668 C C . ARG A 1 86 ? 2.044 -1.457 -15.228 1.00 93.44 86 ARG A C 1
ATOM 670 O O . ARG A 1 86 ? 3.138 -1.733 -15.703 1.00 93.44 86 ARG A O 1
ATOM 677 N N . MET A 1 87 ? 1.307 -2.330 -14.541 1.00 88.69 87 MET A N 1
ATOM 678 C CA . MET A 1 87 ? 1.663 -3.727 -14.292 1.00 88.69 87 MET A CA 1
ATOM 679 C C . MET A 1 87 ? 2.145 -4.491 -15.532 1.00 88.69 87 MET A C 1
ATOM 681 O O . MET A 1 87 ? 3.154 -5.177 -15.408 1.00 88.69 87 MET A O 1
ATOM 685 N N . PRO A 1 88 ? 1.513 -4.382 -16.721 1.00 87.94 88 PRO A N 1
ATOM 686 C CA . PRO A 1 88 ? 1.972 -5.129 -17.890 1.00 87.94 88 PRO A CA 1
ATOM 687 C C . PRO A 1 88 ? 3.429 -4.821 -18.245 1.00 87.94 88 PRO A C 1
ATOM 689 O O . PRO A 1 88 ? 4.200 -5.744 -18.451 1.00 87.94 88 PRO A O 1
ATOM 692 N N . ALA A 1 89 ? 3.822 -3.545 -18.197 1.00 82.69 89 ALA A N 1
ATOM 693 C CA . ALA A 1 89 ? 5.183 -3.099 -18.499 1.00 82.69 89 ALA A CA 1
ATOM 694 C C . ALA A 1 89 ? 6.219 -3.469 -17.421 1.00 82.69 89 ALA A C 1
ATOM 696 O O . ALA A 1 89 ? 7.411 -3.308 -17.641 1.00 82.69 89 ALA A O 1
ATOM 697 N N . ILE A 1 90 ? 5.779 -3.917 -16.241 1.00 82.88 90 ILE A N 1
ATOM 698 C CA . ILE A 1 90 ? 6.653 -4.342 -15.135 1.00 82.88 90 ILE A CA 1
ATOM 699 C C . ILE A 1 90 ? 6.922 -5.860 -15.203 1.00 82.88 90 ILE A C 1
ATOM 701 O O . ILE A 1 90 ? 7.848 -6.351 -14.566 1.00 82.88 90 ILE A O 1
ATOM 705 N N . ILE A 1 91 ? 6.098 -6.625 -15.928 1.00 77.19 91 ILE A N 1
ATOM 706 C CA . ILE A 1 91 ? 6.120 -8.101 -15.908 1.00 77.19 91 ILE A CA 1
ATOM 707 C C . ILE A 1 91 ? 6.600 -8.690 -17.252 1.00 77.19 91 ILE A C 1
ATOM 709 O O . ILE A 1 91 ? 6.879 -9.885 -17.331 1.00 77.19 91 ILE A O 1
ATOM 713 N N . THR A 1 92 ? 6.713 -7.866 -18.296 1.00 71.81 9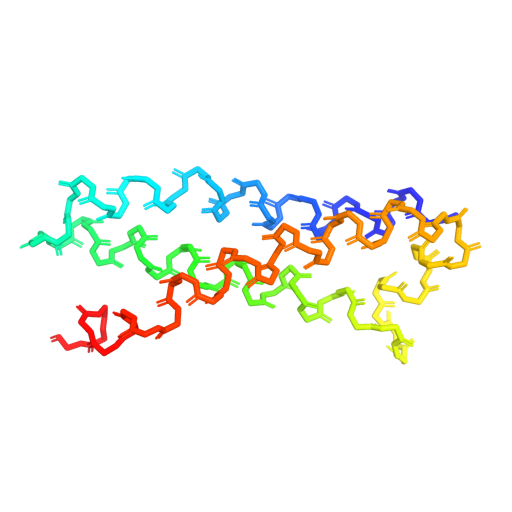2 THR A N 1
ATOM 714 C CA . THR A 1 92 ? 7.249 -8.217 -19.625 1.00 71.81 92 THR A CA 1
ATOM 715 C C . THR A 1 92 ? 8.690 -7.774 -19.785 1.00 71.81 92 THR A C 1
ATOM 717 O O . THR A 1 92 ? 9.490 -8.578 -20.307 1.00 71.81 92 THR A O 1
#

pLDDT: mean 95.06, std 5.35, range [70.38, 98.56]

Secondary structure (DSSP, 8-state):
-HHHHHHHHHHHHHHHHHHHHHHHHTTTSHHHHHHHHHHHHHHHHHHHHHSSSTTSHHHHHHHH-HHHHHHHHHHHHHHHHHHGGGHHHHH-

Nearest PDB structures (foldseek):
  5vvx-assembly1_C  TM=5.558E-01  e=5.205E+00  Homo sapiens
  8xyv-assembly2_B  TM=5.788E-01  e=8.121E+00  synthetic construct

Mean predicted aligned error: 2.89 Å

Foldseek 3Di:
DLVVLLVQLVVLLVLLVVLVVVLVVQVVDPVSLVSLVSNQVSLVRSLVLLPLDDPRSVVVNCVVPVVSSVVSNVSSVVSNVVSVVVVVSSPD

Radius of gyration: 13.82 Å; Cα contacts (8 Å, |Δi|>4): 131; chains: 1; bounding box: 29×20×39 Å

Sequence (92 aa):
MGRIAAAGPLTNILIAALTFPLYMVFSESFIGTIFGFMCFVNVFLGVFNLIPFGPLDGKKILRWNAIAWAFLLIIGAIIFSLIWPRMPAIIT